Protein AF-A0A7V5IDY8-F1 (afdb_monomer_lite)

Sequence (41 aa):
MEKPKILLIDDDPDVVELIKIALEANGY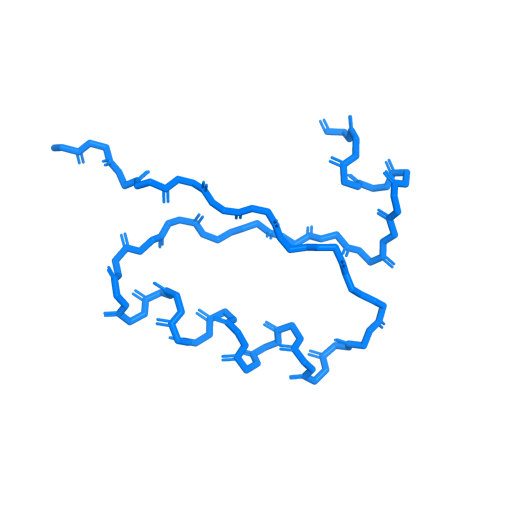QFYRAANGTEGLK

Radius of gyration: 10.46 Å; chains: 1; bounding box: 24×18×26 Å

pLDDT: mean 95.14, std 4.98, range [71.5, 98.12]

Structure (mmCIF, N/CA/C/O backbone):
data_AF-A0A7V5IDY8-F1
#
_entry.id   AF-A0A7V5IDY8-F1
#
loop_
_atom_site.group_PDB
_atom_site.id
_atom_site.type_symbol
_atom_site.label_atom_id
_atom_site.label_alt_id
_atom_site.label_comp_id
_atom_site.label_asym_id
_atom_site.label_entity_id
_atom_site.label_seq_id
_atom_site.pdbx_PDB_ins_code
_atom_site.Cartn_x
_atom_site.Cartn_y
_atom_site.Cartn_z
_atom_site.occupancy
_atom_site.B_iso_or_equiv
_atom_site.auth_seq_id
_atom_site.auth_comp_id
_atom_site.auth_asym_id
_atom_site.auth_atom_id
_atom_site.pdbx_PDB_model_num
ATOM 1 N N . MET A 1 1 ? -10.944 10.901 16.799 1.00 71.50 1 MET A N 1
ATOM 2 C CA . MET A 1 1 ? -9.749 10.031 16.819 1.00 71.50 1 MET A CA 1
ATOM 3 C C . MET A 1 1 ? -9.178 10.037 15.415 1.00 71.50 1 MET A C 1
ATOM 5 O O . MET A 1 1 ? -9.967 9.929 14.482 1.00 71.50 1 MET A O 1
ATOM 9 N N . GLU A 1 2 ? -7.874 10.253 15.246 1.00 81.88 2 GLU A N 1
ATOM 10 C CA . GLU A 1 2 ? -7.259 10.173 13.915 1.00 81.88 2 GLU A CA 1
ATOM 11 C C . GLU A 1 2 ? -7.229 8.721 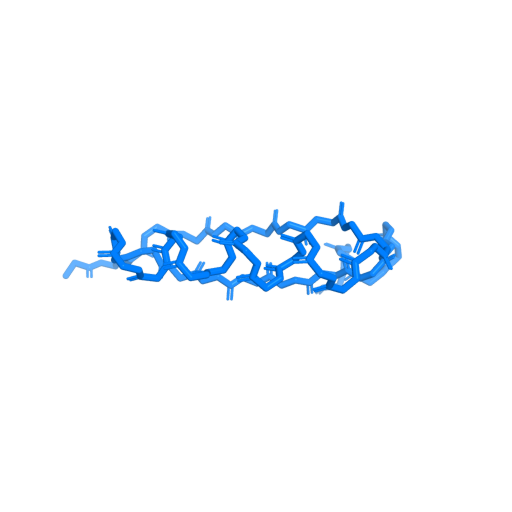13.429 1.00 81.88 2 GLU A C 1
ATOM 13 O O . GLU A 1 2 ? -6.970 7.804 14.211 1.00 81.88 2 GLU A O 1
ATOM 18 N N . LYS A 1 3 ? -7.520 8.515 12.140 1.00 87.56 3 LYS A N 1
ATOM 19 C CA . LYS A 1 3 ? -7.403 7.202 11.499 1.00 87.56 3 LYS A CA 1
ATOM 20 C C . LYS A 1 3 ? -5.917 6.873 11.317 1.00 87.56 3 LYS A C 1
ATOM 22 O O . LYS A 1 3 ? -5.188 7.738 10.825 1.00 87.56 3 LYS A O 1
ATOM 27 N N . PRO A 1 4 ? -5.449 5.660 11.663 1.00 94.44 4 PRO A N 1
ATOM 28 C CA . PRO A 1 4 ? -4.068 5.285 11.398 1.00 94.44 4 PRO A CA 1
ATOM 29 C C . PRO A 1 4 ? -3.806 5.307 9.887 1.00 94.44 4 PRO A C 1
ATOM 31 O O . PRO A 1 4 ? -4.645 4.867 9.094 1.00 94.44 4 PRO A O 1
ATOM 34 N N . LYS A 1 5 ? -2.654 5.855 9.499 1.00 95.94 5 LYS A N 1
ATOM 35 C CA . LYS A 1 5 ? -2.258 6.049 8.100 1.00 95.94 5 LYS A CA 1
ATOM 36 C C . LYS A 1 5 ? -1.380 4.890 7.644 1.00 95.94 5 LYS A C 1
ATOM 38 O O . LYS A 1 5 ? -0.469 4.500 8.370 1.00 95.94 5 LYS A O 1
ATOM 43 N N . ILE A 1 6 ? -1.645 4.368 6.450 1.00 97.00 6 ILE A N 1
ATOM 44 C CA . ILE A 1 6 ? -0.877 3.282 5.833 1.00 97.00 6 ILE A CA 1
ATOM 45 C C . ILE A 1 6 ? -0.493 3.696 4.414 1.00 97.00 6 ILE A C 1
ATOM 47 O O . ILE A 1 6 ? -1.352 4.148 3.661 1.00 97.00 6 ILE A O 1
ATOM 51 N N . LEU A 1 7 ? 0.780 3.513 4.062 1.00 97.38 7 LEU A N 1
ATOM 52 C CA . LEU A 1 7 ? 1.295 3.629 2.700 1.00 97.38 7 LEU A CA 1
ATOM 53 C C . LEU A 1 7 ? 1.632 2.230 2.179 1.00 97.38 7 LEU A C 1
ATOM 55 O O . LEU A 1 7 ? 2.436 1.528 2.792 1.00 97.38 7 LEU A O 1
ATOM 59 N N . LEU A 1 8 ? 1.040 1.849 1.051 1.00 97.31 8 LEU A N 1
ATOM 60 C CA . LEU A 1 8 ? 1.436 0.671 0.282 1.00 97.31 8 LEU A CA 1
ATOM 61 C C . LEU A 1 8 ? 2.281 1.108 -0.918 1.00 97.31 8 LEU A C 1
ATOM 63 O O . LEU A 1 8 ? 1.887 2.022 -1.643 1.00 97.31 8 LEU A O 1
ATOM 67 N N . ILE A 1 9 ? 3.417 0.441 -1.125 1.00 97.44 9 ILE A N 1
ATOM 68 C CA . ILE A 1 9 ? 4.259 0.615 -2.310 1.00 97.44 9 ILE A CA 1
ATOM 69 C C . ILE A 1 9 ? 4.255 -0.701 -3.080 1.00 97.44 9 ILE A C 1
ATOM 71 O O . ILE A 1 9 ? 4.873 -1.662 -2.629 1.00 97.44 9 ILE A O 1
ATOM 75 N N . ASP A 1 10 ? 3.544 -0.730 -4.201 1.00 97.25 10 ASP A N 1
ATOM 76 C CA . ASP A 1 10 ? 3.383 -1.911 -5.051 1.00 97.25 10 ASP A CA 1
ATOM 77 C C . ASP A 1 10 ? 3.061 -1.447 -6.481 1.00 97.25 10 ASP A C 1
ATOM 79 O O . ASP A 1 10 ? 2.286 -0.502 -6.661 1.00 97.25 10 ASP A O 1
ATOM 83 N N . ASP A 1 11 ? 3.703 -2.040 -7.487 1.00 97.12 11 ASP A N 1
ATOM 84 C CA . ASP A 1 11 ? 3.527 -1.685 -8.897 1.00 97.12 11 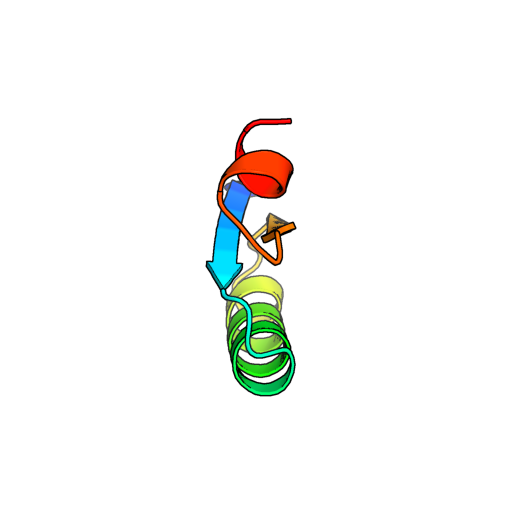ASP A CA 1
ATOM 85 C C . ASP A 1 11 ? 2.327 -2.387 -9.551 1.00 97.12 11 ASP A C 1
ATOM 87 O O . ASP A 1 11 ? 1.892 -1.966 -10.627 1.00 97.12 11 ASP A O 1
ATOM 91 N N . ASP A 1 12 ? 1.744 -3.392 -8.890 1.00 98.12 12 ASP A N 1
ATOM 92 C CA . ASP A 1 12 ? 0.552 -4.093 -9.356 1.00 98.12 12 ASP A CA 1
ATOM 93 C C . ASP A 1 12 ? -0.746 -3.383 -8.891 1.00 98.12 12 ASP A C 1
ATOM 95 O O . ASP A 1 12 ? -1.084 -3.376 -7.698 1.00 98.12 12 ASP A O 1
ATOM 99 N N . PRO A 1 13 ? -1.534 -2.788 -9.813 1.00 95.81 13 PRO A N 1
ATOM 100 C CA . PRO A 1 13 ? -2.759 -2.076 -9.457 1.00 95.81 13 PRO A CA 1
ATOM 101 C C . PRO A 1 13 ? -3.858 -2.984 -8.881 1.00 95.81 13 PRO A C 1
ATOM 103 O O . PRO A 1 13 ? -4.678 -2.493 -8.098 1.00 95.81 13 PRO A O 1
ATOM 106 N N . ASP A 1 14 ? -3.881 -4.274 -9.229 1.00 97.81 14 ASP A N 1
ATOM 107 C CA . ASP A 1 14 ? -4.896 -5.214 -8.746 1.00 97.81 14 ASP A CA 1
ATOM 108 C C . ASP A 1 14 ? -4.653 -5.548 -7.265 1.00 97.81 14 ASP A C 1
ATOM 110 O O . ASP A 1 14 ? -5.589 -5.568 -6.455 1.00 97.81 14 ASP A O 1
ATOM 114 N N . VAL A 1 15 ? -3.383 -5.720 -6.879 1.00 97.44 15 VAL A N 1
ATOM 115 C CA . VAL A 1 15 ? -2.968 -5.916 -5.479 1.00 97.44 15 VAL A CA 1
ATOM 116 C C . VAL A 1 15 ? -3.295 -4.681 -4.638 1.00 97.44 15 VAL A C 1
ATOM 118 O O . VAL A 1 15 ? -3.852 -4.795 -3.539 1.00 97.44 15 VAL A O 1
ATOM 121 N N . VAL A 1 16 ? -3.001 -3.489 -5.165 1.00 97.44 16 VAL A N 1
ATOM 122 C CA . VAL A 1 16 ? -3.272 -2.216 -4.486 1.00 97.44 16 VAL A CA 1
ATOM 123 C C . VAL A 1 16 ? -4.760 -2.040 -4.188 1.00 97.44 16 VAL A C 1
ATOM 125 O O . VAL A 1 16 ? -5.110 -1.652 -3.070 1.00 97.44 16 VAL A O 1
ATOM 128 N N . GLU A 1 17 ? -5.644 -2.322 -5.149 1.00 97.56 17 GLU A N 1
ATOM 129 C CA . GLU A 1 17 ? -7.088 -2.159 -4.943 1.00 97.56 17 GLU A CA 1
ATOM 130 C C . GLU A 1 17 ? -7.635 -3.177 -3.932 1.00 97.56 17 GLU A C 1
ATOM 132 O O . GLU A 1 17 ? -8.419 -2.805 -3.055 1.00 97.56 17 GLU A O 1
ATOM 137 N N . LEU A 1 18 ? -7.165 -4.431 -3.972 1.00 97.94 18 LEU A N 1
ATOM 138 C CA . LEU A 1 18 ? -7.539 -5.450 -2.987 1.00 97.94 18 LEU A CA 1
ATOM 139 C C . LEU A 1 18 ? -7.189 -5.012 -1.555 1.00 97.94 18 LEU A C 1
ATOM 141 O O . LEU A 1 18 ? -8.023 -5.096 -0.647 1.00 97.94 18 LEU A O 1
ATOM 145 N N . ILE A 1 19 ? -5.964 -4.523 -1.348 1.00 97.69 19 ILE A N 1
ATOM 146 C CA . ILE A 1 19 ? -5.488 -4.090 -0.029 1.00 97.69 19 ILE A CA 1
ATOM 147 C C . ILE A 1 19 ? -6.221 -2.826 0.425 1.00 97.69 19 ILE A C 1
ATOM 149 O O . ILE A 1 19 ? -6.631 -2.738 1.585 1.00 97.69 19 ILE A O 1
ATOM 153 N N . LYS A 1 20 ? -6.446 -1.868 -0.479 1.00 96.69 20 LYS A N 1
ATOM 154 C CA . LYS A 1 20 ? -7.215 -0.652 -0.197 1.00 96.69 20 LYS A CA 1
ATOM 155 C C . LYS A 1 20 ? -8.604 -0.979 0.348 1.00 96.69 20 LYS A C 1
ATOM 157 O O . LYS A 1 20 ? -8.961 -0.460 1.403 1.00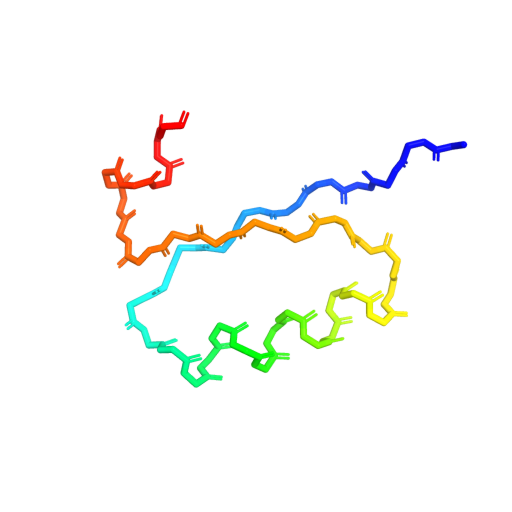 96.69 20 LYS A O 1
ATOM 162 N N . ILE A 1 21 ? -9.352 -1.867 -0.317 1.00 97.25 21 ILE A N 1
ATOM 163 C CA . ILE A 1 21 ? -10.700 -2.271 0.116 1.00 97.25 21 ILE A CA 1
ATOM 164 C C . ILE A 1 21 ? -10.662 -2.828 1.545 1.00 97.25 21 ILE A C 1
ATOM 166 O O . ILE A 1 21 ? -11.469 -2.433 2.389 1.00 97.25 21 ILE A O 1
ATOM 170 N N . ALA A 1 22 ? -9.703 -3.710 1.842 1.00 97.00 22 ALA A N 1
ATOM 171 C CA . ALA A 1 22 ? -9.562 -4.296 3.170 1.00 97.00 22 ALA A CA 1
ATOM 172 C C . ALA A 1 22 ? -9.217 -3.244 4.240 1.00 97.00 22 ALA A C 1
ATOM 174 O O . ALA A 1 22 ? -9.800 -3.247 5.326 1.00 97.00 22 ALA A O 1
ATOM 175 N N . LEU A 1 23 ? -8.292 -2.328 3.951 1.00 95.94 23 LEU A N 1
ATOM 176 C CA . LEU A 1 23 ? -7.849 -1.307 4.902 1.00 95.94 23 LEU A CA 1
ATOM 177 C C . LEU A 1 23 ? -8.918 -0.234 5.148 1.00 95.94 23 LEU A C 1
ATOM 179 O O . LEU A 1 23 ? -9.175 0.127 6.298 1.00 95.94 23 LEU A O 1
ATOM 183 N N . GLU A 1 24 ? -9.591 0.242 4.103 1.00 94.12 24 GLU A N 1
ATOM 184 C CA . GLU A 1 24 ? -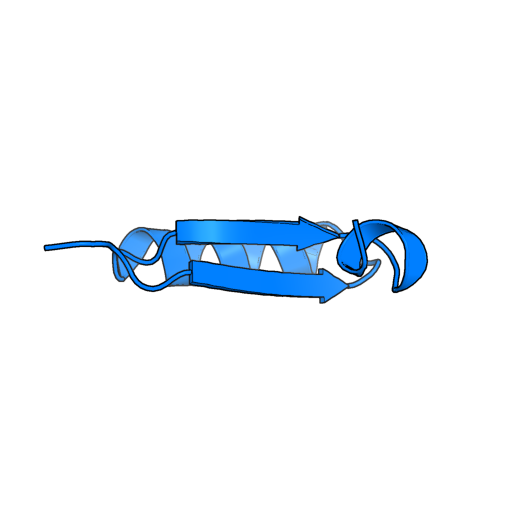10.674 1.221 4.234 1.00 94.12 24 GLU A CA 1
ATOM 185 C C . GLU A 1 24 ? -11.857 0.651 5.030 1.00 94.12 24 GLU A C 1
ATOM 187 O O . GLU A 1 24 ? -12.385 1.336 5.911 1.00 94.12 24 GLU A O 1
ATOM 192 N N . ALA A 1 25 ? -12.217 -0.621 4.804 1.00 95.81 25 ALA A N 1
ATOM 193 C CA . ALA A 1 25 ? -13.252 -1.318 5.572 1.00 95.81 25 ALA A CA 1
ATOM 194 C C . ALA A 1 25 ? -12.915 -1.437 7.070 1.00 95.81 25 ALA A C 1
ATOM 196 O O . ALA A 1 25 ? -13.816 -1.437 7.908 1.00 95.81 25 ALA A O 1
ATOM 197 N N . ASN A 1 26 ? -11.626 -1.481 7.419 1.00 95.19 26 ASN A N 1
ATOM 198 C CA . ASN A 1 26 ? -11.144 -1.490 8.803 1.00 95.19 26 ASN A CA 1
ATOM 199 C C . ASN A 1 26 ? -10.884 -0.078 9.370 1.00 95.19 26 ASN A C 1
ATOM 201 O O . ASN A 1 26 ? -10.354 0.069 10.470 1.00 95.19 26 ASN A O 1
ATOM 205 N N . GLY A 1 27 ? -11.275 0.979 8.649 1.00 94.88 27 GLY A N 1
ATOM 206 C CA . GLY A 1 27 ? -11.210 2.358 9.135 1.00 94.88 27 GLY A CA 1
ATOM 207 C C . GLY A 1 27 ? -9.829 3.011 9.051 1.00 94.88 27 GLY A C 1
ATOM 208 O O . GLY A 1 27 ? -9.632 4.069 9.655 1.00 94.88 27 GLY A O 1
ATOM 209 N N . TYR A 1 28 ? -8.894 2.433 8.297 1.00 97.12 28 TYR A N 1
ATOM 210 C CA . TYR A 1 28 ? -7.588 3.036 8.034 1.00 97.12 28 TYR A CA 1
ATOM 211 C C . TYR A 1 28 ? -7.674 4.149 6.985 1.00 97.12 28 TYR A C 1
ATOM 213 O O . TYR A 1 28 ? -8.600 4.206 6.174 1.00 97.12 28 TYR A O 1
ATOM 221 N N . GLN A 1 29 ? -6.692 5.049 7.003 1.00 95.62 29 GLN A N 1
ATOM 222 C CA . GLN A 1 29 ? -6.469 6.006 5.925 1.00 95.62 29 GLN A CA 1
ATOM 223 C C . GLN A 1 29 ? -5.384 5.458 4.995 1.00 95.62 29 GLN A C 1
ATOM 225 O O . GLN A 1 29 ? -4.234 5.294 5.407 1.00 95.62 29 GLN A O 1
ATOM 230 N N . PHE A 1 30 ? -5.766 5.160 3.757 1.00 95.94 30 PHE A N 1
ATOM 231 C CA . PHE A 1 30 ? -4.903 4.504 2.783 1.00 95.94 30 PHE A CA 1
ATOM 232 C C . PHE A 1 30 ? -4.200 5.506 1.859 1.00 95.94 30 PHE A C 1
ATOM 234 O O . PHE A 1 30 ? -4.814 6.449 1.359 1.00 95.94 30 PHE A O 1
ATOM 241 N N . TYR A 1 31 ? -2.918 5.259 1.609 1.00 96.56 31 TYR A N 1
ATOM 242 C CA . TYR A 1 31 ? -2.081 5.925 0.621 1.00 96.56 31 TYR A CA 1
ATOM 243 C C . TYR A 1 31 ? -1.403 4.856 -0.237 1.00 96.56 31 TYR A C 1
ATOM 245 O O . TYR A 1 31 ? -1.043 3.788 0.262 1.00 96.56 31 TYR A O 1
ATOM 253 N N . ARG A 1 32 ? -1.203 5.150 -1.522 1.00 96.38 32 ARG A N 1
ATOM 254 C CA . ARG A 1 32 ? -0.522 4.251 -2.457 1.00 96.38 32 ARG A CA 1
ATOM 255 C C . ARG A 1 32 ? 0.632 4.954 -3.152 1.00 96.38 32 ARG A C 1
ATOM 257 O O . ARG A 1 32 ? 0.568 6.163 -3.358 1.00 96.38 32 ARG A O 1
ATOM 264 N N . ALA A 1 33 ? 1.607 4.164 -3.567 1.00 97.75 33 ALA A N 1
ATOM 265 C CA . ALA A 1 33 ? 2.649 4.546 -4.500 1.00 97.75 33 ALA A CA 1
ATOM 266 C C . ALA A 1 33 ? 2.977 3.355 -5.407 1.00 97.75 33 ALA A C 1
ATOM 268 O O . ALA A 1 33 ? 3.020 2.222 -4.937 1.00 97.75 33 ALA A O 1
ATOM 269 N N . ALA A 1 34 ? 3.249 3.602 -6.685 1.00 96.50 34 ALA A N 1
ATOM 270 C CA . ALA A 1 34 ? 3.619 2.557 -7.639 1.00 96.50 34 ALA A CA 1
ATOM 271 C C . ALA A 1 34 ? 5.112 2.185 -7.574 1.00 96.50 34 ALA A C 1
ATOM 273 O O . ALA A 1 34 ? 5.570 1.289 -8.273 1.00 96.50 34 ALA A O 1
ATOM 274 N N . ASN A 1 35 ? 5.917 2.931 -6.815 1.00 96.75 35 ASN A N 1
ATOM 275 C CA . ASN A 1 35 ? 7.354 2.704 -6.666 1.00 96.75 35 ASN A CA 1
ATOM 276 C C . ASN A 1 35 ? 7.917 3.479 -5.466 1.00 96.75 35 ASN A C 1
ATOM 278 O O . ASN A 1 35 ? 7.270 4.363 -4.901 1.00 96.75 35 ASN A O 1
ATOM 282 N N . GLY A 1 36 ? 9.168 3.180 -5.105 1.00 96.94 36 GLY A N 1
ATOM 283 C CA . GLY A 1 36 ? 9.842 3.813 -3.970 1.00 96.94 36 GLY A CA 1
ATOM 284 C C . GLY A 1 36 ? 9.995 5.331 -4.101 1.00 96.94 36 GLY A C 1
ATOM 285 O O . GLY A 1 36 ? 9.875 6.040 -3.110 1.00 96.94 36 GLY A O 1
ATOM 286 N N . THR A 1 37 ? 10.216 5.860 -5.308 1.00 97.69 37 THR A N 1
ATOM 287 C CA . THR A 1 37 ? 10.348 7.312 -5.509 1.00 97.69 37 THR A CA 1
ATOM 288 C C . THR A 1 37 ? 9.033 8.045 -5.264 1.00 97.69 37 THR A C 1
ATOM 290 O O . THR A 1 37 ? 9.044 9.137 -4.704 1.00 97.69 37 THR A O 1
ATOM 293 N N . GLU A 1 38 ? 7.907 7.464 -5.670 1.00 96.56 38 GLU A N 1
ATOM 294 C CA . GLU A 1 38 ? 6.581 7.999 -5.368 1.00 96.56 38 GLU A CA 1
ATOM 295 C C . GLU A 1 38 ? 6.261 7.890 -3.871 1.00 96.56 38 GLU A C 1
ATOM 297 O O . GLU A 1 38 ? 5.768 8.854 -3.300 1.00 96.56 38 GLU A O 1
ATOM 302 N N . GLY A 1 39 ? 6.616 6.778 -3.218 1.00 95.38 39 GLY A N 1
ATOM 303 C CA . GLY A 1 39 ? 6.337 6.564 -1.791 1.00 95.38 39 GLY A CA 1
ATOM 304 C C . GLY A 1 39 ? 7.192 7.389 -0.823 1.00 95.38 39 GLY A C 1
ATOM 305 O O . GLY A 1 39 ? 6.872 7.470 0.359 1.00 95.38 39 GLY A O 1
ATOM 306 N N . LEU A 1 40 ? 8.279 7.995 -1.303 1.00 95.38 40 LEU A N 1
ATOM 307 C CA . LEU A 1 40 ? 9.120 8.906 -0.522 1.00 95.38 40 LEU A CA 1
ATOM 308 C C . LEU A 1 40 ? 8.654 10.372 -0.574 1.00 95.38 40 LEU A C 1
ATOM 310 O O . LEU A 1 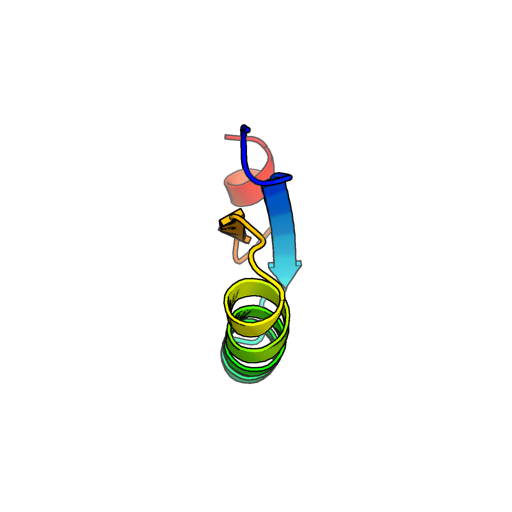40 ? 9.239 11.199 0.128 1.00 95.38 40 LEU A O 1
ATOM 314 N N . LYS A 1 41 ? 7.670 10.709 -1.418 1.00 84.81 41 LYS A N 1
ATOM 315 C CA . LYS A 1 41 ? 7.089 12.059 -1.510 1.00 84.81 41 LYS A CA 1
ATOM 316 C C . LYS A 1 41 ? 5.990 12.268 -0.475 1.00 84.81 41 LYS A C 1
ATOM 318 O O . LYS A 1 41 ? 5.901 13.416 0.014 1.00 84.81 41 LYS A O 1
#

Foldseek 3Di:
DDAAEDEDAALDVVVLVVVVVVQVVVRHHYHYDNHPVRSVD

Secondary structure (DSSP, 8-state):
-PPPEEEEE-S-HHHHHHHHHHHHHTT-EEEEESSHHHHT-